Protein AF-A0AA97BI12-F1 (afdb_monomer_lite)

pLDDT: mean 92.94, std 3.83, range [63.78, 97.31]

Foldseek 3Di:
DEAEEVVLVVVVVCCVVVVNPDDTHYYHQQALLDVVVVVVLVDFQYEYEHADLQQLLVCVVPVDPVSNRPHDPVSPDPVSLQVSLVSNLVSVVVSPDPSYHYDPVHLVVVQVVCLVVCHCADPNDRDDPHDDPVVSVVVD

Sequence (140 aa):
MIIGPSHVVRWERLKDFFGINDQFYGHGSLPIWHERVKSYSQVAHPFIMVGDFRFGNAYLVTNNPKDMCSIKKEFFDLETDRRAFDVSMKSLGGLNRHDIRLVFWCLFIREYKNRNSGKYTVDGNYNHPVWNLRFVECRR

Secondary structure (DSSP, 8-state):
-EEESHHHHHHHTTTTTTT--SPEEE-TT--TTSHHHHHHTTSSS-EEE---TTTTHHHHHH--GGGTT---GGG-SHHHHHHHHHHHHHHHHTT--TT-EEE-HHHHHHHHHHHHTTTTEETTEE--SS--HHHHHTT-

Radius of gyration: 15.52 Å; chains: 1; bounding box: 42×30×42 Å

Structure (mmCIF, N/CA/C/O backbone):
data_AF-A0AA97BI12-F1
#
_entry.id   AF-A0AA97BI12-F1
#
loop_
_atom_site.group_PDB
_atom_site.id
_atom_site.type_symbol
_atom_site.label_atom_id
_atom_site.label_alt_id
_atom_site.label_comp_id
_atom_site.label_asym_id
_atom_site.label_entity_id
_atom_site.label_seq_id
_atom_site.pdbx_PDB_ins_code
_atom_site.Cartn_x
_atom_site.Cartn_y
_atom_site.Cartn_z
_atom_site.occupancy
_atom_site.B_iso_or_equiv
_atom_site.auth_seq_id
_atom_site.auth_comp_id
_atom_site.auth_asym_id
_atom_site.auth_atom_id
_atom_site.pdbx_PDB_model_num
ATOM 1 N N . MET A 1 1 ? -14.066 -0.959 11.781 1.00 92.75 1 MET A N 1
ATOM 2 C CA . MET A 1 1 ? -13.044 0.109 11.600 1.00 92.75 1 MET A CA 1
ATOM 3 C C . MET A 1 1 ? -12.340 -0.088 10.269 1.00 92.75 1 MET A C 1
ATOM 5 O O . MET A 1 1 ? -11.941 -1.209 9.975 1.00 92.75 1 MET A O 1
ATOM 9 N N . ILE A 1 2 ? -12.165 0.982 9.492 1.00 94.19 2 ILE A N 1
ATOM 10 C CA . ILE A 1 2 ? -11.551 0.969 8.157 1.00 94.19 2 ILE A CA 1
ATOM 11 C C . ILE A 1 2 ? -10.237 1.756 8.194 1.00 94.19 2 ILE A C 1
ATOM 13 O O . ILE A 1 2 ? -10.243 2.942 8.500 1.00 94.19 2 ILE A O 1
ATOM 17 N N . ILE A 1 3 ? -9.112 1.122 7.864 1.00 94.38 3 ILE A N 1
ATOM 18 C CA . ILE A 1 3 ? -7.759 1.697 7.944 1.00 94.38 3 ILE A CA 1
ATOM 19 C C . ILE A 1 3 ? -7.141 1.741 6.550 1.00 94.38 3 ILE A C 1
ATOM 21 O O . ILE A 1 3 ? -7.270 0.779 5.795 1.00 94.38 3 ILE A O 1
ATOM 25 N N . GLY A 1 4 ? -6.423 2.807 6.196 1.00 94.00 4 GLY A N 1
ATOM 26 C CA . GLY A 1 4 ? -5.651 2.789 4.955 1.00 94.00 4 GLY A CA 1
ATOM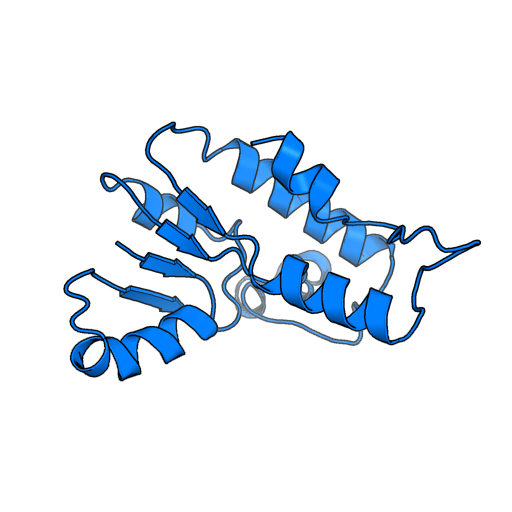 27 C C . GLY A 1 4 ? -5.100 4.133 4.489 1.00 94.00 4 GLY A C 1
ATOM 28 O O . GLY A 1 4 ? -5.034 5.099 5.255 1.00 94.00 4 GLY A O 1
ATOM 29 N N . PRO A 1 5 ? -4.662 4.202 3.220 1.00 92.69 5 PRO A N 1
ATOM 30 C CA . PRO A 1 5 ? -4.017 5.381 2.664 1.00 92.69 5 PRO A CA 1
ATOM 31 C C . PRO A 1 5 ? -5.037 6.489 2.343 1.00 92.69 5 PRO A C 1
ATOM 33 O O . PRO A 1 5 ? -6.197 6.454 2.755 1.00 92.69 5 PRO A O 1
ATOM 36 N N . SER A 1 6 ? -4.635 7.463 1.523 1.00 88.62 6 SER A N 1
ATOM 37 C CA . SER A 1 6 ? -5.482 8.576 1.063 1.00 88.62 6 SER A CA 1
ATOM 38 C C . SER A 1 6 ? -6.821 8.153 0.438 1.00 88.62 6 SER A C 1
ATOM 40 O O . SER A 1 6 ? -7.750 8.953 0.387 1.00 88.62 6 SER A O 1
ATOM 42 N N . HIS A 1 7 ? -6.955 6.912 -0.026 1.00 87.50 7 HIS A N 1
ATOM 43 C CA . HIS A 1 7 ? -8.220 6.356 -0.505 1.00 87.50 7 HIS A CA 1
ATOM 44 C C . HIS A 1 7 ? -9.269 6.214 0.606 1.00 87.50 7 HIS A C 1
ATOM 46 O O . HIS A 1 7 ? -10.425 6.557 0.380 1.00 87.50 7 HIS A O 1
ATOM 52 N N . VAL A 1 8 ? -8.866 5.808 1.814 1.00 90.94 8 VAL A N 1
ATOM 53 C CA . VAL A 1 8 ? -9.764 5.714 2.977 1.00 90.94 8 VAL A CA 1
ATOM 54 C C . VAL A 1 8 ? -10.246 7.101 3.398 1.00 90.94 8 VAL A C 1
ATOM 56 O O . VAL A 1 8 ? -11.431 7.272 3.655 1.00 90.94 8 VAL A O 1
ATOM 59 N N . VAL A 1 9 ? -9.375 8.118 3.327 1.00 88.50 9 VAL A N 1
ATOM 60 C CA . VAL A 1 9 ? -9.761 9.531 3.535 1.00 88.50 9 VAL A CA 1
ATOM 61 C C . VAL A 1 9 ? -10.840 9.971 2.538 1.00 88.50 9 VAL A C 1
ATOM 63 O O . VAL A 1 9 ? -11.728 10.750 2.867 1.00 88.50 9 VAL A O 1
ATOM 66 N N . ARG A 1 10 ? -10.772 9.499 1.286 1.00 89.19 10 ARG A N 1
ATOM 67 C CA . ARG A 1 10 ? -11.781 9.827 0.265 1.00 89.19 10 ARG A CA 1
ATOM 68 C C . ARG A 1 10 ? -13.095 9.088 0.503 1.00 89.19 10 ARG A C 1
ATOM 70 O O . ARG A 1 10 ? -14.142 9.687 0.298 1.00 89.19 10 ARG A O 1
ATOM 77 N N . TRP A 1 11 ? -13.044 7.827 0.926 1.00 90.44 11 TRP A N 1
ATOM 78 C CA . TRP A 1 11 ? -14.241 7.060 1.278 1.00 90.44 11 TRP A CA 1
ATOM 79 C C . TRP A 1 11 ? -14.961 7.611 2.500 1.00 90.44 11 TRP A C 1
ATOM 81 O O . TRP A 1 11 ? -16.184 7.658 2.491 1.00 90.44 11 TRP A O 1
ATOM 91 N N . GLU A 1 12 ? -14.228 8.098 3.500 1.00 92.75 12 GLU A N 1
ATOM 92 C CA . GLU A 1 12 ? -14.820 8.730 4.680 1.00 92.75 12 GLU A CA 1
ATOM 93 C C . GLU A 1 12 ? -15.759 9.888 4.303 1.00 92.75 12 GLU A C 1
ATOM 95 O O . GLU A 1 12 ? -16.836 10.024 4.875 1.00 92.75 12 GLU A O 1
ATOM 100 N N . ARG A 1 13 ? -15.411 10.671 3.272 1.00 91.75 13 ARG A N 1
ATOM 101 C CA . ARG A 1 13 ? -16.251 11.772 2.756 1.00 91.75 13 ARG A CA 1
ATOM 102 C C . ARG A 1 13 ? -17.567 11.309 2.132 1.00 91.75 13 ARG A C 1
ATOM 104 O O . ARG A 1 13 ? -18.448 12.128 1.909 1.00 91.75 13 ARG A O 1
ATOM 111 N N . LEU A 1 14 ? -17.672 10.026 1.798 1.00 92.31 14 LEU A N 1
ATOM 112 C CA . LEU A 1 14 ? -18.842 9.412 1.176 1.00 92.31 14 LEU A CA 1
ATOM 113 C C . LEU A 1 14 ? -19.573 8.471 2.141 1.00 92.31 14 LEU A C 1
ATOM 115 O O . LEU A 1 14 ? -20.509 7.791 1.726 1.00 92.31 14 LEU A O 1
ATOM 119 N N . LYS A 1 15 ? -19.163 8.402 3.414 1.00 92.81 15 LYS A N 1
ATOM 120 C CA . LYS A 1 15 ? -19.713 7.431 4.368 1.00 92.81 15 LYS A CA 1
ATOM 121 C C . LYS A 1 15 ? -21.225 7.585 4.544 1.00 92.81 15 LYS A C 1
ATOM 123 O O . LYS A 1 15 ? -21.923 6.580 4.541 1.00 92.81 15 LYS A O 1
ATOM 128 N N . ASP A 1 16 ? -21.725 8.822 4.593 1.00 93.12 16 ASP A N 1
ATOM 129 C CA . ASP A 1 16 ? -23.153 9.100 4.784 1.00 93.12 16 ASP A CA 1
ATOM 130 C C . ASP A 1 16 ? -23.954 8.699 3.540 1.00 93.12 16 ASP A C 1
ATOM 132 O O . ASP A 1 16 ? -25.024 8.109 3.651 1.00 93.12 16 ASP A O 1
ATOM 136 N N . PHE A 1 17 ? -23.390 8.931 2.348 1.00 93.31 17 PHE A N 1
ATOM 137 C CA . PHE A 1 17 ? -23.985 8.505 1.079 1.00 93.31 17 PHE A CA 1
ATOM 138 C C . PHE A 1 17 ? -24.127 6.979 0.993 1.00 93.31 17 PHE A C 1
ATOM 140 O O . PHE A 1 17 ? -25.136 6.478 0.506 1.00 93.31 17 PHE A O 1
ATOM 147 N N . PHE A 1 18 ? -23.129 6.237 1.481 1.00 89.06 18 PHE A N 1
ATOM 148 C CA . PHE A 1 18 ? -23.143 4.772 1.492 1.00 89.06 18 PHE A CA 1
ATOM 149 C C . PHE A 1 18 ? -23.772 4.161 2.756 1.00 89.06 18 PHE A C 1
ATOM 151 O O . PHE A 1 18 ? -23.807 2.938 2.870 1.00 89.06 18 PHE A O 1
ATOM 158 N N . GLY A 1 19 ? -24.242 4.973 3.710 1.00 90.88 19 GLY A N 1
ATOM 159 C CA . GLY A 1 19 ? -24.783 4.486 4.983 1.00 90.88 19 GLY A CA 1
ATOM 160 C C . GLY A 1 19 ? -23.769 3.717 5.843 1.00 90.88 19 GLY A C 1
ATOM 161 O O . GLY A 1 19 ? -24.141 2.782 6.549 1.00 90.88 19 GLY A O 1
ATOM 162 N N . ILE A 1 20 ? -22.481 4.066 5.772 1.00 90.25 20 ILE A N 1
ATOM 163 C CA . ILE A 1 20 ? -21.406 3.395 6.516 1.00 90.25 20 ILE A CA 1
ATOM 164 C C . ILE A 1 20 ? -21.243 4.049 7.892 1.00 90.25 20 ILE A C 1
ATOM 166 O O . ILE A 1 20 ? -20.889 5.223 7.986 1.00 90.25 20 ILE A O 1
ATOM 170 N N . ASN A 1 21 ? -21.421 3.263 8.958 1.00 89.56 21 ASN A N 1
ATOM 171 C CA . ASN A 1 21 ? -21.267 3.712 10.350 1.00 89.56 21 ASN A CA 1
ATOM 172 C C . ASN A 1 21 ? -19.936 3.270 11.003 1.00 89.56 21 ASN A C 1
ATOM 174 O O . ASN A 1 21 ? -19.769 3.311 12.221 1.00 89.56 21 ASN A O 1
ATOM 178 N N . ASP A 1 22 ? -18.975 2.810 10.203 1.00 90.94 22 ASP A N 1
ATOM 179 C CA . ASP A 1 22 ? -17.637 2.461 10.675 1.00 90.94 22 ASP A CA 1
ATOM 180 C C . ASP A 1 22 ? -16.775 3.697 10.966 1.00 90.94 22 ASP A C 1
ATOM 182 O O . ASP A 1 22 ? -16.870 4.731 10.305 1.00 90.94 22 ASP A O 1
ATOM 186 N N . GLN A 1 23 ? -15.844 3.558 11.913 1.00 92.62 23 GLN A N 1
ATOM 187 C CA . GLN A 1 23 ? -14.761 4.524 12.096 1.00 92.62 23 GLN A CA 1
ATOM 188 C C . GLN A 1 23 ? -13.733 4.397 10.968 1.00 92.62 23 GLN A C 1
ATOM 190 O O . GLN A 1 23 ? -13.243 3.295 10.694 1.00 92.62 23 GLN A O 1
ATOM 195 N N . PHE A 1 24 ? -13.371 5.527 10.361 1.00 94.06 24 PHE A N 1
ATOM 196 C CA . PHE A 1 24 ? -12.355 5.618 9.318 1.00 94.06 24 PHE A CA 1
ATOM 197 C C . PHE A 1 24 ? -11.037 6.128 9.901 1.00 94.06 24 PHE A C 1
ATOM 199 O O . PHE A 1 24 ? -10.995 7.096 10.655 1.00 94.06 24 PHE A O 1
ATOM 206 N N . TYR A 1 25 ? -9.944 5.483 9.513 1.00 93.56 25 TYR A N 1
ATOM 207 C CA . TYR A 1 25 ? -8.586 5.920 9.778 1.00 93.56 25 TYR A CA 1
ATOM 208 C C . TYR A 1 25 ? -7.817 6.006 8.461 1.00 93.56 25 TYR A C 1
ATOM 210 O O . TYR A 1 25 ? -7.172 5.054 8.010 1.00 93.56 25 TYR A O 1
ATOM 218 N N . GLY A 1 26 ? -7.931 7.159 7.809 1.00 89.94 26 GLY A N 1
ATOM 219 C CA . GLY A 1 26 ? -7.228 7.453 6.570 1.00 89.94 26 GLY A CA 1
ATOM 220 C C . GLY A 1 26 ? -6.040 8.381 6.803 1.00 89.94 26 GLY A C 1
ATOM 221 O O . GLY A 1 26 ? -6.167 9.414 7.455 1.00 89.94 26 GLY A O 1
ATOM 222 N N . HIS A 1 27 ? -4.892 8.063 6.208 1.00 89.56 27 HIS A N 1
ATOM 223 C CA . HIS A 1 27 ? -3.761 8.989 6.159 1.00 89.56 27 HIS A CA 1
ATOM 224 C C . HIS A 1 27 ? -3.111 8.995 4.775 1.00 89.56 27 HIS A C 1
ATOM 226 O O . HIS A 1 27 ? -3.034 7.970 4.100 1.00 89.56 27 HIS A O 1
ATOM 232 N N . GLY A 1 28 ? -2.643 10.162 4.329 1.00 89.81 28 GLY A N 1
ATOM 233 C CA . GLY A 1 28 ? -1.976 10.305 3.036 1.00 89.81 28 GLY A CA 1
ATOM 234 C C . GLY A 1 28 ? -0.807 9.332 2.907 1.00 89.81 28 GLY A C 1
ATOM 235 O O . GLY A 1 28 ? 0.042 9.298 3.795 1.00 89.81 28 GLY A O 1
ATOM 236 N N . SER A 1 29 ? -0.802 8.538 1.828 1.00 91.62 29 SER A N 1
ATOM 237 C CA . SER A 1 29 ? 0.270 7.587 1.500 1.00 91.62 29 SER A CA 1
ATOM 238 C C . SER A 1 29 ? 0.738 6.746 2.696 1.00 91.62 29 SER A C 1
ATOM 240 O O . SER A 1 29 ? 1.932 6.556 2.885 1.00 91.62 29 SER A O 1
ATOM 242 N N . LEU A 1 30 ? -0.200 6.287 3.534 1.00 94.88 30 LEU A N 1
ATOM 243 C CA . LEU A 1 30 ? 0.101 5.499 4.729 1.00 94.88 30 LEU A CA 1
ATOM 244 C C . LEU A 1 30 ? 0.704 4.141 4.335 1.00 94.88 30 LEU A C 1
ATOM 246 O O . LEU A 1 30 ? -0.014 3.332 3.734 1.00 94.88 30 LEU A O 1
ATOM 250 N N . PRO A 1 31 ? 1.980 3.856 4.656 1.00 95.81 31 PRO A N 1
ATOM 251 C CA . PRO A 1 31 ? 2.527 2.534 4.411 1.00 95.81 31 PRO A CA 1
ATOM 252 C C . PRO A 1 31 ? 1.960 1.513 5.393 1.00 95.81 31 PRO A C 1
ATOM 254 O O . PRO A 1 31 ? 1.667 1.833 6.545 1.00 95.81 31 PRO A O 1
ATOM 257 N N . ILE A 1 32 ? 1.865 0.256 4.955 1.00 95.94 32 ILE A N 1
ATOM 258 C CA . ILE A 1 32 ? 1.324 -0.832 5.783 1.00 95.94 32 ILE A CA 1
ATOM 259 C C . ILE A 1 32 ? 2.153 -1.079 7.051 1.00 95.94 32 ILE A C 1
ATOM 261 O O . ILE A 1 32 ? 1.609 -1.436 8.089 1.00 95.94 32 ILE A O 1
ATOM 265 N N . TRP A 1 33 ? 3.458 -0.812 6.977 1.00 96.19 33 TRP A N 1
ATOM 266 C CA . TRP A 1 33 ? 4.413 -0.957 8.072 1.00 96.19 33 TRP A CA 1
ATOM 267 C C . TRP A 1 33 ? 4.436 0.222 9.050 1.00 96.19 33 TRP A C 1
ATOM 269 O O . TRP A 1 33 ? 5.208 0.204 10.005 1.00 96.19 33 TRP A O 1
ATOM 279 N N . HIS A 1 34 ? 3.600 1.243 8.851 1.00 95.81 34 HIS A N 1
ATOM 280 C CA . HIS A 1 34 ? 3.521 2.367 9.776 1.00 95.81 34 HIS A CA 1
ATOM 281 C C . 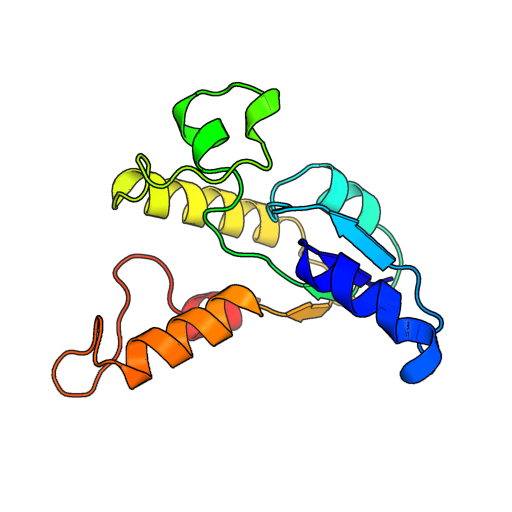HIS A 1 34 ? 2.931 1.933 11.132 1.00 95.81 34 HIS A C 1
ATOM 283 O O . HIS A 1 34 ? 1.883 1.294 11.176 1.00 95.81 34 HIS A O 1
ATOM 289 N N . GLU A 1 35 ? 3.513 2.396 12.248 1.00 92.81 35 GLU A N 1
ATOM 290 C CA . GLU A 1 35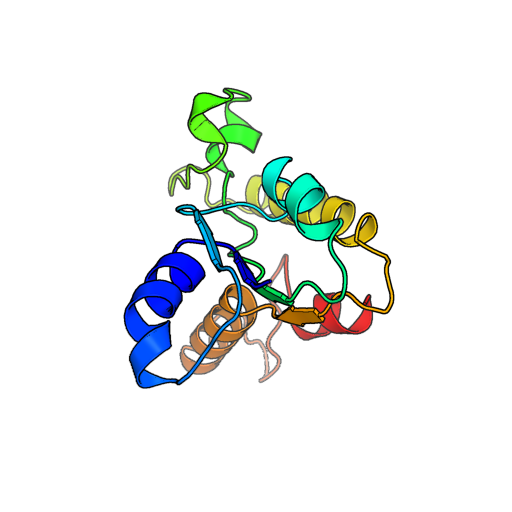 ? 3.050 2.080 13.618 1.00 92.81 35 GLU A CA 1
ATOM 291 C C . GLU A 1 35 ? 1.551 2.335 13.844 1.00 92.81 35 GLU A C 1
ATOM 293 O O . GLU A 1 35 ? 0.850 1.510 14.414 1.00 92.81 35 GLU A O 1
ATOM 298 N N . ARG A 1 36 ? 1.020 3.440 13.311 1.00 92.75 36 ARG A N 1
ATOM 299 C CA . ARG A 1 36 ? -0.420 3.724 13.238 1.00 92.75 36 ARG A CA 1
ATOM 300 C C . ARG A 1 36 ? -1.246 2.517 12.773 1.00 92.75 36 ARG A C 1
ATOM 302 O O . ARG A 1 36 ? -2.185 2.152 13.466 1.00 92.75 36 ARG A O 1
ATOM 309 N N . VAL A 1 37 ? -0.891 1.852 11.670 1.00 94.50 37 VAL A N 1
ATOM 310 C CA . VAL A 1 37 ? -1.633 0.669 11.185 1.00 94.50 37 VAL A CA 1
ATOM 311 C C . VAL A 1 37 ? -1.654 -0.433 12.245 1.00 94.50 37 VAL A C 1
ATOM 313 O O . VAL A 1 37 ? -2.707 -1.011 12.517 1.00 94.50 37 VAL A O 1
ATOM 316 N N . LYS A 1 38 ? -0.514 -0.693 12.891 1.00 92.00 38 LYS A N 1
ATOM 317 C CA . LYS A 1 38 ? -0.403 -1.679 13.971 1.00 92.00 38 LYS A CA 1
ATOM 318 C C . LYS A 1 38 ? -1.279 -1.315 15.172 1.00 92.00 38 LYS A C 1
ATOM 320 O O . LYS A 1 38 ? -1.958 -2.190 15.701 1.00 92.00 38 LYS A O 1
ATOM 325 N N . SER A 1 39 ? -1.305 -0.047 15.574 1.00 92.31 39 SER A N 1
ATOM 326 C CA . SER A 1 39 ? -2.128 0.418 16.695 1.00 92.31 39 SER A CA 1
ATOM 327 C C . SER A 1 39 ? -3.625 0.329 16.394 1.00 92.31 39 SER A C 1
ATOM 329 O O . SER A 1 39 ? -4.383 -0.186 17.209 1.00 92.31 39 SER A O 1
ATOM 331 N N . TYR A 1 40 ? -4.067 0.776 15.215 1.00 92.44 40 TYR A N 1
ATOM 332 C CA . TYR A 1 40 ? -5.493 0.758 14.865 1.00 92.44 40 TYR A CA 1
ATOM 333 C C . TYR A 1 40 ? -6.013 -0.642 14.541 1.00 92.44 40 TYR A C 1
ATOM 335 O O . TYR A 1 40 ? -7.182 -0.927 14.773 1.00 92.44 40 TYR A O 1
ATOM 343 N N . SER A 1 41 ? -5.155 -1.548 14.068 1.00 92.81 41 SER A N 1
ATOM 344 C CA . SER A 1 41 ? -5.538 -2.944 13.811 1.00 92.81 41 SER A CA 1
ATOM 345 C C . SER A 1 41 ? -5.768 -3.774 15.079 1.00 92.81 41 SER A C 1
ATOM 347 O O . SER A 1 41 ? -6.155 -4.933 14.968 1.00 92.81 41 SER A O 1
ATOM 349 N N . GLN A 1 42 ? -5.578 -3.212 16.282 1.00 91.31 42 GLN A N 1
ATOM 350 C CA . GLN A 1 42 ? -5.851 -3.926 17.533 1.00 91.31 42 GLN A CA 1
ATOM 351 C C . GLN A 1 42 ? -7.347 -4.107 17.823 1.00 91.31 42 GLN A C 1
ATOM 353 O O . GLN A 1 42 ? -7.704 -5.029 18.553 1.00 91.31 42 GLN A O 1
ATOM 358 N N . VAL A 1 43 ? -8.223 -3.294 17.229 1.00 90.06 43 VAL A N 1
ATOM 359 C CA . VAL A 1 43 ? -9.682 -3.408 17.409 1.00 90.06 43 VAL A CA 1
ATOM 360 C C . VAL A 1 43 ? -10.240 -4.700 16.799 1.00 90.06 43 VA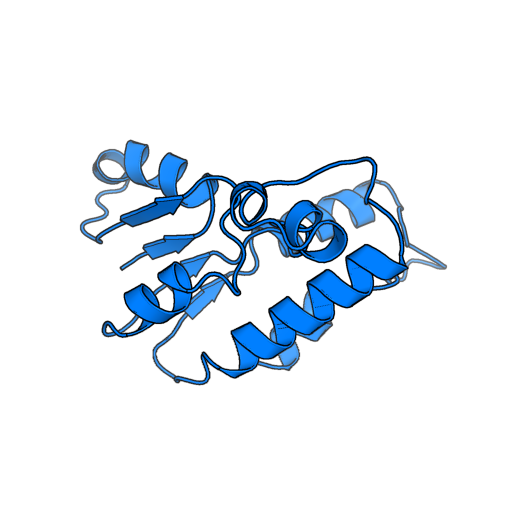L A C 1
ATOM 362 O O . VAL A 1 43 ? -9.562 -5.358 16.013 1.00 90.06 43 VAL A O 1
ATOM 365 N N . ALA A 1 44 ? -11.473 -5.076 17.149 1.00 91.25 44 ALA A N 1
ATOM 366 C CA . ALA A 1 44 ? -12.146 -6.228 16.547 1.00 91.25 44 ALA A CA 1
ATOM 367 C C . ALA A 1 44 ? -12.538 -5.950 15.085 1.00 91.25 44 ALA A C 1
ATOM 369 O O . ALA A 1 44 ? -13.019 -4.862 14.758 1.00 91.25 44 ALA A O 1
ATOM 370 N N . HIS A 1 45 ? -12.355 -6.950 14.222 1.00 93.44 45 HIS A N 1
ATOM 371 C CA . HIS A 1 45 ? -12.750 -6.945 12.811 1.00 93.44 45 HIS A CA 1
ATOM 372 C C . HIS A 1 45 ? -12.267 -5.725 11.998 1.00 93.44 45 HIS A C 1
ATOM 374 O O . HIS A 1 45 ? -13.076 -5.067 11.329 1.00 93.44 45 HIS A O 1
ATOM 380 N N . PRO A 1 46 ? -10.970 -5.359 12.028 1.00 95.19 46 PRO A N 1
ATOM 381 C CA . PRO A 1 46 ? -10.496 -4.232 11.245 1.00 95.19 46 PRO A CA 1
ATOM 382 C C . PRO A 1 46 ? -10.478 -4.595 9.754 1.00 95.19 46 PRO A C 1
ATOM 384 O O . PRO A 1 46 ? -10.050 -5.678 9.348 1.00 95.19 46 PRO A O 1
ATOM 387 N N . PHE A 1 47 ? -10.907 -3.649 8.926 1.00 95.38 47 PHE A N 1
ATOM 388 C CA . PHE A 1 47 ? -10.782 -3.707 7.478 1.00 95.38 47 PHE A CA 1
ATOM 389 C C . PHE A 1 47 ? -9.632 -2.799 7.047 1.00 95.38 47 PHE A C 1
ATOM 391 O O . PHE A 1 47 ? -9.671 -1.589 7.264 1.00 95.38 47 PHE A O 1
ATOM 398 N N . ILE A 1 48 ? -8.594 -3.365 6.442 1.00 95.81 48 ILE A N 1
ATOM 399 C CA . ILE A 1 48 ? -7.378 -2.638 6.082 1.00 95.81 48 ILE A CA 1
ATOM 400 C C . ILE A 1 48 ? -7.257 -2.586 4.564 1.00 95.81 48 ILE A C 1
ATOM 402 O O . ILE A 1 48 ? -7.005 -3.591 3.897 1.00 95.81 48 ILE A O 1
ATOM 406 N N . MET A 1 49 ? -7.381 -1.380 4.019 1.00 96.06 49 MET A N 1
ATOM 407 C CA . MET A 1 49 ? -6.998 -1.088 2.650 1.00 96.06 49 MET A CA 1
ATOM 408 C C . MET A 1 49 ? -5.486 -0.913 2.577 1.00 96.06 49 MET A C 1
ATOM 410 O O . MET A 1 49 ? -4.934 0.103 3.000 1.00 96.06 49 MET A O 1
ATOM 414 N N . VAL A 1 50 ? -4.814 -1.909 2.010 1.00 95.00 50 VAL A N 1
ATOM 415 C CA . VAL A 1 50 ? -3.368 -1.897 1.817 1.00 95.00 50 VAL A CA 1
ATOM 416 C C . VAL A 1 50 ? -3.032 -0.947 0.667 1.00 95.00 50 VAL A C 1
ATOM 418 O O . VAL A 1 50 ? -3.511 -1.099 -0.463 1.00 95.00 50 VAL A O 1
ATOM 421 N N . GLY A 1 51 ? -2.229 0.068 0.985 1.00 93.06 51 GLY A N 1
ATOM 422 C CA . GLY A 1 51 ? -1.726 1.043 0.025 1.00 93.06 51 GLY A CA 1
ATOM 423 C C . GLY A 1 51 ? -0.695 0.472 -0.947 1.00 93.06 51 GLY A C 1
ATOM 424 O O . GLY A 1 51 ? -0.402 -0.720 -0.958 1.00 93.06 51 GLY A O 1
ATOM 425 N N . ASP A 1 52 ? -0.132 1.341 -1.785 1.00 93.56 52 ASP A N 1
ATOM 426 C CA . ASP A 1 52 ? 0.990 0.967 -2.644 1.00 93.56 52 ASP A CA 1
ATOM 427 C C . ASP A 1 52 ? 2.205 0.614 -1.778 1.00 93.56 52 ASP A C 1
ATOM 429 O O . ASP A 1 52 ? 2.521 1.344 -0.839 1.00 93.56 52 ASP A O 1
ATOM 433 N N . PHE A 1 53 ? 2.911 -0.473 -2.098 1.00 95.00 53 PHE A N 1
ATOM 434 C CA . PHE A 1 53 ? 4.082 -0.883 -1.318 1.00 95.00 53 PHE A CA 1
ATOM 435 C C . PHE A 1 53 ? 5.215 0.143 -1.338 1.00 95.00 53 PHE A C 1
ATOM 437 O O . PHE A 1 53 ? 6.017 0.154 -0.415 1.00 95.00 53 PHE A O 1
ATOM 444 N N . ARG A 1 54 ? 5.248 1.055 -2.317 1.00 95.19 54 ARG A N 1
ATOM 445 C CA . ARG A 1 54 ? 6.238 2.144 -2.384 1.00 95.19 54 ARG A CA 1
ATOM 446 C C . ARG A 1 54 ? 5.903 3.338 -1.497 1.00 95.19 54 ARG A C 1
ATOM 448 O O . ARG A 1 54 ? 6.645 4.319 -1.489 1.00 95.19 54 ARG A O 1
ATOM 455 N N . PHE A 1 55 ? 4.786 3.313 -0.775 1.00 95.44 55 PHE A N 1
ATOM 456 C CA . PHE A 1 55 ? 4.538 4.322 0.247 1.00 95.44 55 PHE A CA 1
ATOM 457 C C . PHE A 1 55 ? 5.657 4.282 1.295 1.00 95.44 55 PHE A C 1
ATOM 459 O O . PHE A 1 55 ? 6.018 3.221 1.799 1.00 95.44 55 PHE A O 1
ATOM 466 N N . GLY A 1 56 ? 6.253 5.447 1.558 1.00 95.75 56 GLY A N 1
ATOM 467 C CA . GLY A 1 56 ? 7.420 5.580 2.424 1.00 95.75 56 GLY A CA 1
ATOM 468 C C . GLY A 1 56 ? 8.749 5.156 1.788 1.00 95.75 56 GLY A C 1
ATOM 469 O O . GLY A 1 56 ? 9.720 4.983 2.521 1.00 95.75 56 GLY A O 1
ATOM 470 N N . ASN A 1 57 ? 8.848 5.010 0.456 1.00 96.94 57 ASN A N 1
ATOM 471 C CA . ASN A 1 57 ? 10.128 4.685 -0.196 1.00 96.94 57 ASN A CA 1
ATOM 472 C C . ASN A 1 57 ? 11.227 5.715 0.115 1.00 96.94 57 ASN A C 1
ATOM 474 O O . ASN A 1 57 ? 12.385 5.350 0.287 1.00 96.94 57 ASN A O 1
ATOM 478 N N . ALA A 1 58 ? 10.853 6.985 0.280 1.00 97.19 58 ALA A N 1
ATOM 479 C CA . ALA A 1 58 ? 11.770 8.035 0.685 1.00 97.19 58 ALA A CA 1
ATOM 480 C C . ALA A 1 58 ? 12.387 7.748 2.055 1.00 97.19 58 ALA A C 1
ATOM 482 O O . ALA A 1 58 ? 13.599 7.841 2.189 1.00 97.19 58 ALA A O 1
ATOM 483 N N . TYR A 1 59 ? 11.589 7.309 3.031 1.00 97.31 59 TYR A N 1
ATOM 484 C CA . TYR A 1 59 ? 12.102 6.903 4.338 1.00 97.31 59 TYR A CA 1
ATOM 485 C C . TYR A 1 59 ? 13.030 5.692 4.254 1.00 97.31 59 TYR A C 1
ATOM 487 O O . TYR A 1 59 ? 14.043 5.659 4.944 1.00 97.31 59 TYR A O 1
ATOM 495 N N . LEU A 1 60 ? 12.734 4.714 3.395 1.00 96.50 60 LEU A N 1
ATOM 496 C CA . LEU A 1 60 ? 13.614 3.553 3.233 1.00 96.50 60 LEU A CA 1
ATOM 497 C C . LEU A 1 60 ? 15.010 3.963 2.745 1.00 96.50 60 LEU A C 1
ATOM 499 O O . LEU A 1 60 ? 15.996 3.360 3.165 1.00 96.50 60 LEU A O 1
ATOM 503 N N . VAL A 1 61 ? 15.108 5.006 1.922 1.00 96.75 61 VAL A N 1
ATOM 504 C CA . VAL A 1 61 ? 16.390 5.523 1.424 1.00 96.75 61 VAL A CA 1
ATOM 505 C C . VAL A 1 61 ? 17.047 6.491 2.414 1.00 96.75 61 VAL A C 1
ATOM 507 O O . VAL A 1 61 ? 18.225 6.343 2.723 1.00 96.75 61 VAL A O 1
ATOM 510 N N . THR A 1 62 ? 16.309 7.476 2.933 1.00 96.69 62 THR A N 1
ATOM 511 C CA . THR A 1 62 ? 16.870 8.576 3.742 1.00 96.69 62 THR A CA 1
ATOM 512 C C . THR A 1 62 ? 16.960 8.263 5.232 1.00 96.69 62 THR A C 1
ATOM 514 O O . THR A 1 62 ? 17.671 8.953 5.960 1.00 96.69 62 THR A O 1
ATOM 517 N N . ASN A 1 63 ? 16.198 7.274 5.707 1.00 95.75 63 ASN A N 1
ATOM 518 C CA . ASN A 1 63 ? 15.966 6.970 7.120 1.00 95.75 63 ASN A CA 1
ATOM 519 C C . ASN A 1 63 ? 15.446 8.170 7.946 1.00 95.75 63 ASN A C 1
ATOM 521 O O . ASN A 1 63 ? 15.543 8.181 9.172 1.00 95.75 63 ASN A O 1
ATOM 525 N N . ASN A 1 64 ? 14.883 9.195 7.294 1.00 96.62 64 ASN A N 1
ATOM 526 C CA . ASN A 1 64 ? 14.357 10.383 7.960 1.00 96.62 64 ASN A CA 1
ATOM 527 C C . ASN A 1 64 ? 12.872 10.190 8.310 1.00 96.62 64 ASN A C 1
ATOM 529 O O . ASN A 1 64 ? 12.058 10.079 7.393 1.00 96.62 64 ASN A O 1
ATOM 533 N N . PRO A 1 65 ? 12.462 10.221 9.592 1.00 93.81 65 PRO A N 1
ATOM 534 C CA . PRO A 1 65 ? 11.065 10.015 9.989 1.00 93.81 65 PRO A CA 1
ATOM 535 C C . PRO A 1 65 ? 10.053 10.934 9.285 1.00 93.81 65 PRO A C 1
ATOM 537 O O . PRO A 1 65 ? 8.903 10.548 9.079 1.00 93.81 65 PRO A O 1
ATOM 540 N N . LYS A 1 66 ? 10.475 12.132 8.855 1.00 93.69 66 LYS A N 1
ATOM 541 C CA . LYS A 1 66 ? 9.627 13.061 8.087 1.00 93.69 66 LYS A CA 1
ATOM 542 C C . LYS A 1 66 ? 9.206 12.503 6.720 1.00 93.69 66 LYS A C 1
ATOM 544 O O . LYS A 1 66 ? 8.194 12.933 6.177 1.00 93.69 66 LYS A O 1
ATOM 549 N N . ASP A 1 67 ? 9.947 11.535 6.188 1.00 95.00 67 ASP A N 1
ATOM 550 C CA . ASP A 1 67 ? 9.698 10.893 4.899 1.00 95.00 67 ASP A CA 1
ATOM 551 C C . ASP A 1 67 ? 8.843 9.611 5.004 1.00 95.00 67 ASP A C 1
ATOM 553 O O . ASP A 1 67 ? 8.591 8.968 3.984 1.00 95.00 67 ASP A O 1
ATOM 557 N N . MET A 1 68 ? 8.368 9.210 6.197 1.00 94.31 68 MET A N 1
ATOM 558 C CA . MET A 1 68 ? 7.677 7.917 6.394 1.00 94.31 68 MET A CA 1
ATOM 559 C C . MET A 1 68 ? 6.433 7.732 5.522 1.00 94.31 68 MET A C 1
ATOM 561 O O . MET A 1 68 ? 6.140 6.617 5.112 1.00 94.31 68 MET A O 1
ATOM 565 N N . CYS A 1 69 ? 5.699 8.804 5.226 1.00 93.44 69 CYS A N 1
ATOM 566 C CA . CYS A 1 69 ? 4.538 8.762 4.329 1.00 93.44 69 CYS A CA 1
ATOM 567 C C . CYS A 1 69 ? 4.846 9.365 2.946 1.00 93.44 69 CYS A C 1
ATOM 569 O O . CYS A 1 69 ? 3.941 9.587 2.146 1.00 93.44 69 CYS A O 1
ATOM 571 N N . SER A 1 70 ? 6.111 9.663 2.649 1.00 93.31 70 SER A N 1
ATOM 572 C CA . SER A 1 70 ? 6.515 10.273 1.383 1.00 93.31 70 SER A CA 1
ATOM 573 C C . SER A 1 70 ? 6.747 9.210 0.315 1.00 93.31 70 SER A C 1
ATOM 575 O O . SER A 1 70 ? 7.269 8.129 0.587 1.00 93.31 70 SER A O 1
ATOM 577 N N . ILE A 1 71 ? 6.381 9.538 -0.925 1.00 93.62 71 ILE A N 1
ATOM 578 C CA . ILE A 1 71 ? 6.723 8.750 -2.108 1.00 93.62 71 ILE A CA 1
ATOM 579 C C . ILE A 1 71 ? 7.478 9.639 -3.097 1.00 93.62 71 ILE A C 1
ATOM 581 O O . ILE A 1 71 ? 6.965 10.673 -3.524 1.00 93.62 71 ILE A O 1
ATOM 585 N N . LYS A 1 72 ? 8.705 9.248 -3.435 1.00 95.56 72 LYS A N 1
ATOM 586 C CA . LYS A 1 72 ? 9.627 10.011 -4.284 1.00 95.56 72 LYS A CA 1
ATOM 587 C C . LYS A 1 72 ? 9.960 9.208 -5.538 1.00 95.56 72 LYS A C 1
ATOM 589 O O . LYS A 1 72 ? 10.306 8.030 -5.440 1.00 95.56 72 LYS A O 1
ATOM 594 N N . LYS A 1 73 ? 9.777 9.816 -6.715 1.00 94.50 73 LYS A N 1
ATOM 595 C CA . LYS A 1 73 ? 9.907 9.129 -8.015 1.00 94.50 73 LYS A CA 1
ATOM 596 C C . LYS A 1 73 ? 11.358 8.793 -8.339 1.00 94.50 73 LYS A C 1
ATOM 598 O O . LYS A 1 73 ? 11.606 7.810 -9.021 1.00 94.50 73 LYS A O 1
ATOM 603 N N . GLU A 1 74 ? 12.291 9.595 -7.843 1.00 96.44 74 GLU A N 1
ATOM 604 C CA . GLU A 1 74 ? 13.729 9.370 -7.955 1.00 96.44 74 GLU A CA 1
ATOM 605 C C . GLU A 1 74 ? 14.189 8.068 -7.277 1.00 96.44 74 GLU A C 1
ATOM 607 O O . GLU A 1 74 ? 15.247 7.561 -7.618 1.00 96.44 74 GLU A O 1
ATOM 612 N N . PHE A 1 75 ? 13.376 7.495 -6.380 1.00 96.06 75 PHE A N 1
ATOM 613 C CA . PHE A 1 75 ? 13.623 6.204 -5.724 1.00 96.06 75 PHE A CA 1
ATOM 614 C C . PHE A 1 75 ? 12.727 5.084 -6.284 1.00 96.06 75 PHE A C 1
ATOM 616 O O . PHE A 1 75 ? 12.322 4.175 -5.559 1.00 96.06 75 PHE A O 1
ATOM 623 N N . PHE A 1 76 ? 12.295 5.201 -7.545 1.00 93.81 76 PHE A N 1
ATOM 624 C CA . PHE A 1 76 ? 11.592 4.131 -8.263 1.00 93.81 76 PHE A CA 1
ATOM 625 C C . PHE A 1 76 ? 12.601 3.288 -9.033 1.00 93.81 76 PHE A C 1
ATOM 627 O O . PHE A 1 76 ? 12.706 3.363 -10.258 1.00 93.81 76 PHE A O 1
ATOM 634 N N . ASP A 1 77 ? 13.333 2.484 -8.282 1.00 94.44 77 ASP A N 1
ATOM 635 C CA . ASP A 1 77 ? 14.295 1.520 -8.785 1.00 94.44 77 ASP A CA 1
ATOM 636 C C . ASP A 1 77 ? 14.003 0.129 -8.199 1.00 94.44 77 ASP A C 1
ATOM 638 O O . ASP A 1 77 ? 13.255 -0.028 -7.230 1.00 94.44 77 ASP A O 1
ATOM 642 N N . LEU A 1 78 ? 14.576 -0.901 -8.822 1.00 94.31 78 LEU A N 1
ATOM 643 C CA . LEU A 1 78 ? 14.299 -2.290 -8.464 1.00 94.31 78 LEU A CA 1
ATOM 644 C C . LEU A 1 78 ? 14.742 -2.638 -7.034 1.00 94.31 78 LEU A C 1
ATOM 646 O O . LEU A 1 78 ? 14.111 -3.476 -6.391 1.00 94.31 78 LEU A O 1
ATOM 650 N N . GLU A 1 79 ? 15.822 -2.033 -6.544 1.00 95.81 79 GLU A N 1
ATOM 651 C CA . GLU A 1 79 ? 16.361 -2.299 -5.212 1.00 95.81 79 GLU A CA 1
ATOM 652 C C . GLU A 1 79 ? 15.439 -1.718 -4.137 1.00 95.81 79 GLU A C 1
ATOM 654 O O . GLU A 1 79 ? 14.998 -2.438 -3.234 1.00 95.81 79 GLU A O 1
ATOM 659 N N . THR A 1 80 ? 15.063 -0.448 -4.285 1.00 96.19 80 THR A N 1
ATOM 660 C CA . THR A 1 80 ? 14.122 0.223 -3.389 1.00 96.19 80 THR A CA 1
ATOM 661 C C . THR A 1 80 ? 12.753 -0.455 -3.415 1.00 96.19 80 THR A C 1
ATOM 663 O O . THR A 1 80 ? 12.165 -0.680 -2.355 1.00 96.19 80 THR A O 1
ATOM 666 N N . ASP A 1 81 ? 12.256 -0.846 -4.592 1.00 96.00 81 ASP A N 1
ATOM 667 C CA . ASP A 1 81 ? 10.981 -1.555 -4.729 1.00 96.00 81 ASP A CA 1
ATOM 668 C C . ASP A 1 81 ? 11.006 -2.911 -4.000 1.00 96.00 81 ASP A C 1
ATOM 670 O O . ASP A 1 81 ? 10.062 -3.237 -3.274 1.00 96.00 81 ASP A O 1
ATOM 674 N N . ARG A 1 82 ? 12.094 -3.686 -4.122 1.00 96.56 82 ARG A N 1
ATOM 675 C CA . ARG A 1 82 ? 12.272 -4.947 -3.376 1.00 96.56 82 ARG A CA 1
ATOM 676 C C . ARG A 1 82 ? 12.289 -4.715 -1.873 1.00 96.56 82 ARG A C 1
ATOM 678 O O . ARG A 1 82 ? 11.552 -5.375 -1.147 1.00 96.56 82 ARG A O 1
ATOM 685 N N . ARG A 1 83 ? 13.048 -3.725 -1.402 1.00 97.00 83 ARG A N 1
ATOM 686 C CA . ARG A 1 83 ? 13.093 -3.385 0.024 1.00 97.00 83 ARG A CA 1
ATOM 687 C C . ARG A 1 83 ? 11.720 -2.967 0.552 1.00 97.00 83 ARG A C 1
ATOM 689 O O . ARG A 1 83 ? 11.320 -3.375 1.642 1.00 97.00 83 ARG A O 1
ATOM 696 N N . ALA A 1 84 ? 10.983 -2.171 -0.218 1.00 96.81 84 ALA A N 1
ATOM 697 C CA . ALA A 1 84 ? 9.640 -1.734 0.135 1.00 96.81 84 ALA A CA 1
ATOM 698 C C . ALA A 1 84 ? 8.654 -2.911 0.200 1.00 96.81 84 ALA A C 1
ATOM 700 O O . ALA A 1 84 ? 7.827 -2.987 1.117 1.00 96.81 84 ALA A O 1
ATOM 701 N N . PHE A 1 85 ? 8.787 -3.865 -0.723 1.00 96.38 85 PHE A N 1
ATOM 702 C CA . PHE A 1 85 ? 8.040 -5.115 -0.707 1.00 96.38 85 PHE A CA 1
ATOM 703 C C . PHE A 1 85 ? 8.353 -5.959 0.532 1.00 96.38 85 PHE A C 1
ATOM 705 O O . PHE A 1 85 ? 7.427 -6.345 1.244 1.00 96.38 85 PHE A O 1
ATOM 712 N N . ASP A 1 86 ? 9.628 -6.182 0.848 1.00 96.19 86 ASP A N 1
ATOM 713 C CA . ASP A 1 86 ? 10.049 -7.019 1.976 1.00 96.19 86 ASP A CA 1
ATOM 714 C C . ASP A 1 86 ? 9.553 -6.473 3.319 1.00 96.19 86 ASP A C 1
ATOM 716 O O . ASP A 1 86 ? 8.968 -7.205 4.125 1.00 96.19 86 ASP A O 1
ATOM 720 N N . VAL A 1 87 ? 9.714 -5.165 3.551 1.00 96.88 87 VAL A N 1
ATOM 721 C CA . VAL A 1 87 ? 9.219 -4.507 4.772 1.00 96.88 87 VAL A CA 1
ATOM 722 C C . VAL A 1 87 ? 7.692 -4.596 4.852 1.00 96.88 87 VAL A C 1
ATOM 724 O O . VAL A 1 87 ? 7.141 -4.880 5.920 1.00 96.88 87 VAL A O 1
ATOM 727 N N . SER A 1 88 ? 6.999 -4.422 3.723 1.00 96.25 88 SER A N 1
ATOM 728 C CA . SER A 1 88 ? 5.541 -4.551 3.658 1.00 96.25 88 SER A CA 1
ATOM 729 C C . SER A 1 88 ? 5.078 -5.977 3.960 1.00 96.25 88 SER A C 1
ATOM 731 O O . SER A 1 88 ? 4.178 -6.166 4.775 1.00 96.25 88 SER A O 1
ATOM 733 N N . MET A 1 89 ? 5.718 -6.992 3.376 1.00 95.12 89 MET A N 1
ATOM 734 C CA . MET A 1 89 ? 5.386 -8.399 3.609 1.00 95.12 89 MET A CA 1
ATOM 735 C C . MET A 1 89 ? 5.665 -8.827 5.049 1.00 95.12 89 MET A C 1
ATOM 737 O O . MET A 1 89 ? 4.845 -9.536 5.640 1.00 95.12 89 MET A O 1
ATOM 741 N N . LYS A 1 90 ? 6.768 -8.351 5.643 1.00 95.38 90 LYS A N 1
ATOM 742 C CA . LYS A 1 90 ? 7.076 -8.558 7.063 1.00 95.38 90 LYS A CA 1
ATOM 743 C C . LYS A 1 90 ? 6.001 -7.947 7.960 1.00 95.38 90 LYS A C 1
ATOM 745 O O . LYS A 1 90 ? 5.512 -8.619 8.864 1.00 95.38 90 LYS A O 1
ATOM 750 N N . SER A 1 91 ? 5.605 -6.701 7.699 1.00 94.94 91 SER A N 1
ATOM 751 C CA . SER A 1 91 ? 4.562 -6.020 8.474 1.00 94.94 91 SER A CA 1
ATOM 752 C C . SER A 1 91 ? 3.208 -6.708 8.346 1.00 94.94 91 SER A C 1
ATOM 754 O O . SER A 1 91 ? 2.581 -6.997 9.364 1.00 94.94 91 SER A O 1
ATOM 756 N N . LEU A 1 92 ? 2.798 -7.050 7.123 1.00 94.19 92 LEU A N 1
ATOM 757 C CA . LEU A 1 92 ? 1.604 -7.850 6.894 1.00 94.19 92 LEU A CA 1
ATOM 758 C C . LEU A 1 92 ? 1.698 -9.165 7.687 1.00 94.19 92 LEU A C 1
ATOM 760 O O . LEU A 1 92 ? 0.707 -9.613 8.249 1.00 94.19 92 LEU A O 1
ATOM 764 N N . GLY A 1 93 ? 2.883 -9.787 7.778 1.00 92.12 93 GLY A N 1
ATOM 765 C CA . GLY A 1 93 ? 3.138 -11.009 8.558 1.00 92.12 93 GLY A CA 1
ATOM 766 C C . GLY A 1 93 ? 2.773 -10.865 10.036 1.00 92.12 93 GLY A C 1
ATOM 767 O O . GLY A 1 93 ? 2.258 -11.802 10.634 1.00 92.12 93 GLY A O 1
ATOM 768 N N . GLY A 1 94 ? 2.965 -9.669 10.595 1.00 89.88 94 GLY A N 1
ATOM 769 C CA . GLY A 1 94 ? 2.567 -9.326 11.959 1.00 89.88 94 GLY A CA 1
ATOM 770 C C . GLY A 1 94 ? 1.062 -9.107 12.154 1.00 89.88 94 GLY A C 1
ATOM 771 O O . GLY A 1 94 ? 0.611 -9.073 13.293 1.00 89.88 94 GLY A O 1
ATOM 772 N N . LEU A 1 95 ? 0.275 -8.994 11.079 1.00 90.31 95 LEU A N 1
ATOM 773 C CA . LEU A 1 95 ? -1.190 -8.871 11.117 1.00 90.31 95 LEU A CA 1
ATOM 774 C C . LEU A 1 95 ? -1.889 -10.244 11.068 1.00 90.31 95 LEU A C 1
ATOM 776 O O . LEU A 1 95 ? -2.976 -10.366 10.511 1.00 90.31 95 LEU A O 1
ATOM 780 N N . ASN A 1 96 ? -1.263 -11.293 11.612 1.00 82.19 96 ASN A N 1
ATOM 781 C CA . ASN A 1 96 ? -1.765 -12.670 11.561 1.00 82.19 96 ASN A CA 1
ATOM 782 C C . ASN A 1 96 ? -2.923 -12.906 12.548 1.00 82.19 96 ASN A C 1
ATOM 784 O O . ASN A 1 96 ? -2.770 -13.553 13.584 1.00 82.19 96 ASN A O 1
ATOM 788 N N . ARG A 1 97 ? -4.079 -12.325 12.240 1.00 89.31 97 ARG A N 1
ATOM 789 C CA . ARG A 1 97 ? -5.326 -12.456 12.991 1.00 89.31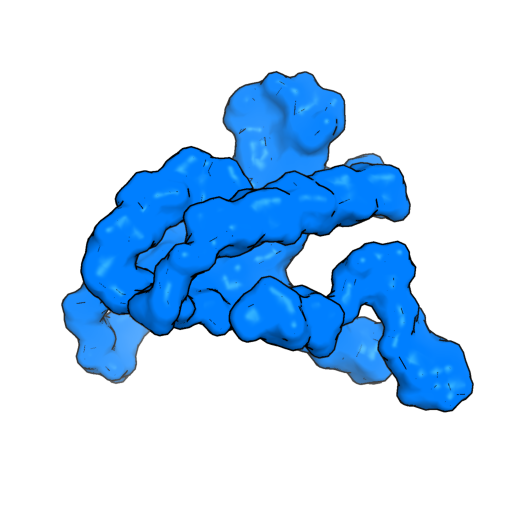 97 ARG A CA 1
ATOM 790 C C . ARG A 1 97 ? -6.457 -12.782 12.022 1.00 89.31 97 ARG A C 1
ATOM 792 O O . ARG A 1 97 ? -6.623 -12.103 11.014 1.00 89.31 97 ARG A O 1
ATOM 799 N N . HIS A 1 98 ? -7.255 -13.791 12.360 1.00 89.69 98 HIS A N 1
ATOM 800 C CA . HIS A 1 98 ? -8.334 -14.307 11.510 1.00 89.69 98 HIS A CA 1
ATOM 801 C C . HIS A 1 98 ? -9.474 -13.303 11.272 1.00 89.69 98 HIS A C 1
ATOM 803 O O . HIS A 1 98 ? -10.236 -13.443 10.320 1.00 89.69 98 HIS A O 1
ATOM 809 N N . ASP A 1 99 ? -9.622 -12.309 12.147 1.00 93.31 99 ASP A N 1
ATOM 810 C CA . ASP A 1 99 ? -10.684 -11.312 12.066 1.00 93.31 99 ASP A CA 1
ATOM 811 C C . ASP A 1 99 ? -10.305 -10.090 11.216 1.00 93.31 99 ASP A C 1
ATOM 813 O O . ASP A 1 99 ? -11.177 -9.287 10.876 1.00 93.31 99 ASP A O 1
ATOM 817 N N . ILE A 1 100 ? -9.028 -9.954 10.845 1.00 94.88 100 ILE A N 1
ATOM 818 C CA . ILE A 1 100 ? -8.540 -8.869 9.997 1.00 94.88 100 ILE A CA 1
ATOM 819 C C . ILE A 1 100 ? -8.895 -9.162 8.543 1.00 94.88 100 ILE A C 1
ATOM 821 O O . ILE A 1 100 ? -8.549 -10.205 7.994 1.00 94.88 100 ILE A O 1
ATOM 825 N N . ARG A 1 101 ? -9.528 -8.192 7.882 1.00 94.25 101 ARG A N 1
ATOM 826 C CA . ARG A 1 101 ? -9.781 -8.242 6.439 1.00 94.25 101 ARG A CA 1
ATOM 827 C C . ARG A 1 101 ? -8.816 -7.316 5.723 1.00 94.25 101 ARG A C 1
ATOM 829 O O . ARG A 1 101 ? -8.763 -6.125 6.021 1.00 94.25 101 ARG A O 1
ATOM 836 N N . LEU A 1 102 ? -8.072 -7.853 4.765 1.00 94.81 102 LEU A N 1
ATOM 837 C CA . LEU A 1 102 ? -7.135 -7.091 3.945 1.00 94.81 102 LEU A CA 1
ATOM 838 C C . LEU A 1 102 ? -7.712 -6.903 2.542 1.00 94.81 102 LEU A C 1
ATOM 840 O O . LEU A 1 102 ? -8.226 -7.849 1.952 1.00 94.81 102 LEU A O 1
ATOM 844 N N . VAL A 1 103 ? -7.575 -5.702 1.981 1.00 94.44 103 VAL A N 1
ATOM 845 C CA . VAL A 1 103 ? -7.808 -5.462 0.552 1.00 94.44 103 VAL A CA 1
ATOM 846 C C . VAL A 1 103 ? -6.583 -4.805 -0.076 1.00 94.44 103 VAL A C 1
ATOM 848 O O . VAL A 1 103 ? -6.177 -3.707 0.306 1.00 94.44 103 VAL A O 1
ATOM 851 N N . PHE A 1 104 ? -5.989 -5.459 -1.074 1.00 94.56 104 PHE A N 1
ATOM 852 C CA . PHE A 1 104 ? -4.791 -4.987 -1.781 1.00 94.56 104 PHE A CA 1
ATOM 853 C C . PHE A 1 104 ? -5.136 -4.014 -2.916 1.00 94.56 104 PHE A C 1
ATOM 855 O O . PHE A 1 104 ? -4.704 -4.170 -4.058 1.00 94.56 104 PHE A O 1
ATOM 862 N N . TRP A 1 105 ? -5.933 -2.991 -2.597 1.00 91.12 105 TRP A N 1
ATOM 863 C CA . TRP A 1 105 ? -6.570 -2.091 -3.563 1.00 91.12 105 TRP A CA 1
ATOM 864 C C . TRP A 1 105 ? -5.590 -1.467 -4.568 1.00 91.12 105 TRP A C 1
ATOM 866 O O . TRP A 1 105 ? -5.805 -1.522 -5.782 1.00 91.12 105 TRP A O 1
ATOM 876 N N . CYS A 1 106 ? -4.482 -0.897 -4.083 1.00 91.88 106 CYS A N 1
ATOM 877 C CA . CYS A 1 106 ? -3.503 -0.247 -4.954 1.00 91.88 106 CYS A CA 1
ATOM 878 C C . CYS A 1 106 ? -2.759 -1.247 -5.850 1.00 91.88 106 CYS A C 1
ATOM 880 O O . CYS A 1 106 ? -2.472 -0.928 -7.006 1.00 91.88 106 CYS A O 1
ATOM 882 N N . LEU A 1 107 ? -2.461 -2.443 -5.332 1.00 93.38 107 LEU A N 1
ATOM 883 C CA . LEU A 1 107 ? -1.783 -3.496 -6.087 1.00 93.38 107 LEU A CA 1
ATOM 884 C C . LEU A 1 107 ? -2.696 -4.050 -7.185 1.00 93.38 107 LEU A C 1
ATOM 886 O O . LEU A 1 107 ? -2.263 -4.136 -8.331 1.00 93.38 107 LEU A O 1
ATOM 890 N N . PHE A 1 108 ? -3.967 -4.308 -6.864 1.00 94.31 108 PHE A N 1
ATOM 891 C CA . PHE A 1 108 ? -4.978 -4.738 -7.830 1.00 94.31 108 PHE A CA 1
ATOM 892 C C . PHE A 1 108 ? -5.104 -3.760 -9.002 1.00 94.31 108 PHE A C 1
ATOM 894 O O . PHE A 1 108 ? -4.935 -4.146 -10.158 1.00 94.31 108 PHE A O 1
ATOM 901 N N . ILE A 1 109 ? -5.312 -2.467 -8.722 1.00 92.75 109 ILE A N 1
ATOM 902 C CA . ILE A 1 109 ? -5.444 -1.450 -9.778 1.00 92.75 109 ILE A CA 1
ATOM 903 C C . ILE A 1 109 ? -4.162 -1.342 -10.612 1.00 92.75 109 ILE A C 1
ATOM 905 O O . ILE A 1 109 ? -4.222 -1.149 -11.828 1.00 92.75 109 ILE A O 1
ATOM 909 N N . ARG A 1 110 ? -2.990 -1.425 -9.975 1.00 91.88 110 ARG A N 1
ATOM 910 C CA . ARG A 1 110 ? -1.696 -1.354 -10.664 1.00 91.88 110 ARG A CA 1
ATOM 911 C C . ARG A 1 110 ? -1.499 -2.536 -11.601 1.00 91.88 110 ARG A C 1
ATOM 913 O O . ARG A 1 110 ? -1.111 -2.325 -12.747 1.00 91.88 110 ARG A O 1
ATOM 920 N N . GLU A 1 111 ? -1.760 -3.744 -11.123 1.00 94.31 111 GLU A N 1
ATOM 921 C CA . GLU A 1 111 ? -1.675 -4.956 -11.927 1.00 94.31 111 GLU A CA 1
ATOM 922 C C . GLU A 1 111 ? -2.655 -4.899 -13.103 1.00 94.31 111 GLU A C 1
ATOM 924 O O . GLU A 1 111 ? -2.234 -5.097 -14.241 1.00 94.31 111 GLU A O 1
ATOM 929 N N . TYR A 1 112 ? -3.911 -4.507 -12.864 1.00 94.25 112 TYR A N 1
ATOM 930 C CA . TYR A 1 112 ? -4.901 -4.292 -13.923 1.00 94.25 112 TYR A CA 1
ATOM 931 C C . TYR A 1 112 ? -4.394 -3.322 -15.000 1.00 94.25 112 TYR A C 1
ATOM 933 O O . TYR A 1 112 ? -4.420 -3.637 -16.188 1.00 94.25 112 TYR A O 1
ATOM 941 N N . LYS A 1 113 ? -3.865 -2.158 -14.597 1.00 94.50 113 LYS A N 1
ATOM 942 C CA . LYS A 1 113 ? -3.319 -1.167 -15.538 1.00 94.50 113 LYS A CA 1
ATOM 943 C C . LYS A 1 113 ? -2.119 -1.698 -16.317 1.00 94.50 113 LYS A C 1
ATOM 945 O O . LYS A 1 113 ? -2.045 -1.463 -17.518 1.00 94.50 113 LYS A O 1
ATOM 950 N N . ASN A 1 114 ? -1.200 -2.399 -15.651 1.00 94.44 114 ASN A N 1
ATOM 951 C CA . ASN A 1 114 ? -0.031 -2.978 -16.309 1.00 94.44 114 ASN A CA 1
ATOM 952 C C . ASN A 1 114 ? -0.447 -4.024 -17.350 1.00 94.44 114 ASN A C 1
ATOM 954 O O . ASN A 1 114 ? 0.034 -3.969 -18.476 1.00 94.44 114 ASN A O 1
ATOM 958 N N . ARG A 1 115 ? -1.373 -4.925 -16.996 1.00 94.19 115 ARG A N 1
ATOM 959 C CA . ARG A 1 115 ? -1.931 -5.923 -17.920 1.00 94.19 115 ARG A CA 1
ATOM 960 C C . ARG A 1 115 ? -2.596 -5.250 -19.119 1.00 94.19 115 ARG A C 1
ATOM 962 O O . ARG A 1 115 ? -2.286 -5.590 -20.253 1.00 94.19 115 ARG A O 1
ATOM 969 N N . ASN A 1 116 ? -3.437 -4.242 -18.875 1.00 94.50 116 ASN A N 1
ATOM 970 C CA . ASN A 1 116 ? -4.133 -3.510 -19.933 1.00 94.50 116 ASN A CA 1
ATOM 971 C C . ASN A 1 116 ? -3.183 -2.769 -20.890 1.00 94.50 116 ASN A C 1
ATOM 973 O O . ASN A 1 116 ? -3.513 -2.586 -22.054 1.00 94.50 116 ASN A O 1
ATOM 977 N N . SER A 1 117 ? -2.004 -2.343 -20.426 1.00 95.69 117 SER A N 1
ATOM 978 C CA . SER A 1 117 ? -0.990 -1.716 -21.282 1.00 95.69 117 SER A CA 1
ATOM 979 C C . SER A 1 117 ? 0.078 -2.695 -21.791 1.00 95.69 117 SER A C 1
ATOM 981 O O . SER A 1 117 ? 1.123 -2.243 -22.251 1.00 95.69 117 SER A O 1
ATOM 983 N N . GLY A 1 118 ? -0.097 -4.010 -21.608 1.00 93.94 118 GLY A N 1
ATOM 984 C CA . GLY A 1 118 ? 0.896 -5.035 -21.968 1.00 93.94 118 GLY A CA 1
ATOM 985 C C . GLY A 1 118 ? 2.210 -4.976 -21.173 1.00 93.94 118 GLY A C 1
ATOM 986 O O . GLY A 1 118 ? 3.176 -5.664 -21.498 1.00 93.94 118 GLY A O 1
ATOM 987 N N . LYS A 1 119 ? 2.287 -4.165 -20.114 1.00 94.31 119 LYS A N 1
ATOM 988 C CA . LYS A 1 119 ? 3.510 -3.974 -19.328 1.00 94.31 119 LYS A CA 1
ATOM 989 C C . LYS A 1 119 ? 3.793 -5.211 -18.478 1.00 94.31 119 LYS A C 1
ATOM 991 O O . LYS A 1 119 ? 2.892 -5.729 -17.819 1.00 94.31 119 LYS A O 1
ATOM 996 N N . TYR A 1 120 ? 5.058 -5.638 -18.443 1.00 93.06 120 TYR A N 1
ATOM 997 C CA . TYR A 1 120 ? 5.508 -6.848 -17.733 1.00 93.06 120 TYR A CA 1
ATOM 998 C C . TYR A 1 120 ? 4.789 -8.130 -18.181 1.00 93.06 120 TYR A C 1
ATOM 1000 O O . TYR A 1 120 ? 4.694 -9.087 -17.417 1.00 93.06 120 TYR A O 1
ATOM 1008 N N . THR A 1 121 ? 4.242 -8.128 -19.396 1.00 93.56 121 THR A N 1
ATOM 1009 C CA . THR A 1 121 ? 3.589 -9.294 -19.984 1.00 93.56 121 THR A CA 1
ATOM 1010 C C . THR A 1 121 ? 4.522 -9.884 -21.029 1.00 93.56 121 THR A C 1
ATOM 1012 O O . THR A 1 121 ? 4.937 -9.178 -21.945 1.00 93.56 121 THR A O 1
ATOM 1015 N N . VAL A 1 122 ? 4.862 -11.161 -20.876 1.00 90.44 122 VAL A N 1
ATOM 1016 C CA . VAL A 1 122 ? 5.683 -11.929 -21.821 1.00 90.44 122 VAL A CA 1
ATOM 1017 C C . VAL A 1 122 ? 4.878 -13.164 -22.206 1.00 90.44 122 VAL A C 1
ATOM 1019 O O . VAL A 1 122 ? 4.396 -13.873 -21.325 1.00 90.44 122 VAL A O 1
ATOM 1022 N N . ASP A 1 123 ? 4.650 -13.370 -23.503 1.00 90.50 123 ASP A N 1
ATOM 1023 C CA . ASP A 1 123 ? 3.853 -14.486 -24.040 1.00 90.50 123 ASP A CA 1
ATOM 1024 C C . ASP A 1 123 ? 2.459 -14.619 -23.396 1.00 90.50 123 ASP A C 1
ATOM 1026 O O . ASP A 1 123 ? 1.997 -15.703 -23.049 1.00 90.50 123 ASP A O 1
ATOM 1030 N N . GLY A 1 124 ? 1.795 -13.481 -23.160 1.00 87.62 124 GLY A N 1
ATOM 1031 C CA . GLY A 1 124 ? 0.481 -13.422 -22.506 1.00 87.62 124 GLY A CA 1
ATOM 1032 C C . GLY A 1 124 ? 0.506 -13.610 -20.983 1.00 87.62 124 GLY A C 1
ATOM 1033 O O . GLY A 1 124 ? -0.518 -13.423 -20.325 1.00 87.62 124 GLY A O 1
ATOM 1034 N N . ASN A 1 125 ? 1.669 -13.900 -20.394 1.00 90.38 125 ASN A N 1
ATOM 1035 C CA . ASN A 1 125 ? 1.832 -14.086 -18.958 1.00 90.38 125 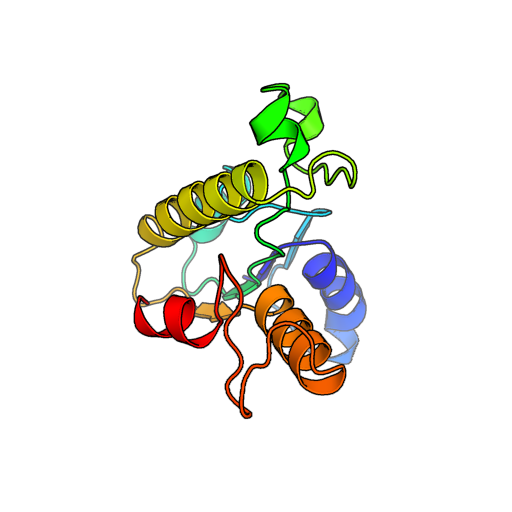ASN A CA 1
ATOM 1036 C C . ASN A 1 125 ? 2.336 -12.804 -18.293 1.00 90.38 125 ASN A C 1
ATOM 1038 O O . ASN A 1 125 ? 3.440 -12.331 -18.557 1.00 90.38 125 ASN A O 1
ATOM 1042 N N . TYR A 1 126 ? 1.523 -12.242 -17.399 1.00 93.69 126 TYR A N 1
ATOM 1043 C CA . TYR A 1 126 ? 1.918 -11.110 -16.565 1.00 93.69 126 TYR A CA 1
ATOM 1044 C C . TYR A 1 126 ? 2.812 -11.568 -15.414 1.00 93.69 126 TYR A C 1
ATOM 1046 O O . TYR A 1 126 ? 2.414 -12.435 -14.633 1.00 93.69 126 TYR A O 1
ATOM 1054 N N . ASN A 1 127 ? 3.976 -10.938 -15.273 1.00 93.62 127 ASN A N 1
ATOM 1055 C CA . ASN A 1 127 ? 4.864 -11.159 -14.143 1.00 93.62 127 ASN A CA 1
ATOM 1056 C C . ASN A 1 127 ? 5.655 -9.888 -13.816 1.00 93.62 127 ASN A C 1
ATOM 1058 O O . ASN A 1 127 ? 6.653 -9.567 -14.464 1.00 93.62 127 ASN A O 1
ATOM 1062 N N . HIS A 1 128 ? 5.225 -9.152 -12.793 1.00 93.12 128 HIS A N 1
ATOM 1063 C CA . HIS A 1 128 ? 6.015 -8.036 -12.284 1.00 93.12 128 HIS A CA 1
ATOM 1064 C C . HIS A 1 128 ? 7.294 -8.557 -11.607 1.00 93.12 128 HIS A C 1
ATOM 1066 O O . HIS A 1 128 ? 7.229 -9.527 -10.850 1.00 93.12 128 HIS A O 1
ATOM 1072 N N . PRO A 1 129 ? 8.438 -7.865 -11.737 1.00 92.31 129 PRO A N 1
ATOM 1073 C CA . PRO A 1 129 ? 9.708 -8.303 -11.145 1.00 92.31 129 PRO A CA 1
ATOM 1074 C C . PRO A 1 129 ? 9.783 -8.255 -9.605 1.00 92.31 129 PRO A C 1
ATOM 1076 O O . PRO A 1 129 ? 10.835 -8.564 -9.048 1.00 92.31 129 PRO A O 1
ATOM 1079 N N . VAL A 1 130 ? 8.721 -7.823 -8.911 1.00 92.25 130 VAL A N 1
ATOM 1080 C CA . VAL A 1 130 ? 8.757 -7.559 -7.456 1.00 92.25 130 VAL A CA 1
ATOM 1081 C C . VAL A 1 130 ? 7.486 -8.041 -6.765 1.00 92.25 130 VAL A C 1
ATOM 1083 O O . VAL A 1 130 ? 7.549 -8.914 -5.910 1.00 92.25 130 VAL A O 1
ATOM 1086 N N . TRP A 1 131 ? 6.323 -7.504 -7.141 1.00 88.25 131 TRP A N 1
ATOM 1087 C CA . TRP A 1 131 ? 5.043 -7.833 -6.514 1.00 88.25 131 TRP A CA 1
ATOM 1088 C C . TRP A 1 131 ? 4.038 -8.321 -7.550 1.00 88.25 131 TRP A C 1
ATOM 1090 O O . TRP A 1 131 ? 3.778 -7.654 -8.541 1.00 88.25 131 TRP A O 1
ATOM 1100 N N . ASN A 1 132 ? 3.412 -9.460 -7.288 1.00 92.62 132 ASN A N 1
ATOM 1101 C CA . ASN A 1 132 ? 2.286 -9.954 -8.074 1.00 92.62 132 ASN A CA 1
ATOM 1102 C C . ASN A 1 132 ? 1.111 -10.145 -7.118 1.00 92.62 132 ASN A C 1
ATOM 1104 O O . ASN A 1 132 ? 1.308 -10.700 -6.034 1.00 92.62 132 ASN A O 1
ATOM 1108 N N . LEU A 1 133 ? -0.091 -9.697 -7.486 1.00 93.00 133 LEU A N 1
ATOM 1109 C CA . LEU A 1 133 ? -1.253 -9.725 -6.593 1.00 93.00 133 LEU A CA 1
ATOM 1110 C C . LEU A 1 133 ? -1.512 -11.133 -6.051 1.00 93.00 133 LEU A C 1
ATOM 1112 O O . LEU A 1 133 ? -1.544 -11.330 -4.839 1.00 93.00 133 LEU A O 1
ATOM 1116 N N . ARG A 1 134 ? -1.552 -12.122 -6.951 1.00 92.19 134 ARG A N 1
ATOM 1117 C CA . ARG A 1 134 ? -1.762 -13.534 -6.603 1.00 92.19 134 ARG A CA 1
ATOM 1118 C C . ARG A 1 134 ? -0.758 -14.043 -5.565 1.00 92.19 134 ARG A C 1
ATOM 1120 O O . ARG A 1 134 ? -1.123 -14.799 -4.674 1.00 92.19 134 ARG A O 1
ATOM 1127 N N . PHE A 1 135 ? 0.507 -13.633 -5.665 1.00 92.06 135 PHE A N 1
ATOM 1128 C CA . PHE A 1 135 ? 1.536 -14.039 -4.704 1.00 92.06 135 PHE A CA 1
ATOM 1129 C C . PHE A 1 135 ? 1.250 -13.496 -3.300 1.00 92.06 135 PHE A C 1
ATOM 1131 O O . PHE A 1 135 ? 1.451 -14.199 -2.311 1.00 92.06 135 PHE A O 1
ATOM 1138 N N . VAL A 1 136 ? 0.798 -12.244 -3.213 1.00 91.50 136 VAL A N 1
ATOM 1139 C CA . VAL A 1 136 ? 0.499 -11.586 -1.938 1.00 91.50 136 VAL A CA 1
ATOM 1140 C C . VAL A 1 136 ? -0.761 -12.177 -1.304 1.00 91.50 136 VAL A C 1
ATOM 1142 O O . VAL A 1 136 ? -0.766 -12.426 -0.100 1.00 91.50 136 VAL A O 1
ATOM 1145 N N . GLU A 1 137 ? -1.791 -12.445 -2.109 1.00 89.44 137 GLU A N 1
ATOM 1146 C CA . GLU A 1 137 ? -3.061 -13.023 -1.657 1.00 89.44 137 GLU A CA 1
ATOM 1147 C C . GLU A 1 137 ? -2.908 -14.468 -1.166 1.00 89.44 137 GLU A C 1
ATOM 1149 O O . GLU A 1 137 ? -3.430 -14.800 -0.112 1.00 89.44 137 GLU A O 1
ATOM 1154 N N . CYS A 1 138 ? -2.134 -15.320 -1.851 1.00 86.00 138 CYS A N 1
ATOM 1155 C CA . CYS A 1 138 ? -1.949 -16.721 -1.440 1.00 86.00 138 CYS A CA 1
ATOM 1156 C C . CYS A 1 138 ? -1.147 -16.912 -0.137 1.00 86.00 138 CYS A C 1
ATOM 1158 O O . CYS A 1 138 ? -1.047 -18.033 0.353 1.00 86.00 138 CYS A O 1
ATOM 1160 N N . ARG A 1 139 ? -0.521 -15.860 0.402 1.00 76.38 139 ARG A N 1
ATOM 1161 C CA . ARG A 1 139 ? 0.261 -15.912 1.651 1.00 76.38 139 ARG A CA 1
ATOM 1162 C C . ARG A 1 139 ? -0.509 -15.353 2.856 1.00 76.38 139 ARG A C 1
ATOM 1164 O O . ARG A 1 139 ? 0.126 -14.991 3.851 1.00 76.38 139 ARG A O 1
ATOM 1171 N N . ARG A 1 140 ? -1.834 -15.219 2.751 1.00 63.78 140 ARG A N 1
ATOM 1172 C CA . ARG A 1 140 ? -2.710 -14.636 3.772 1.00 63.78 140 ARG A CA 1
ATOM 1173 C C . ARG A 1 140 ? -3.911 -15.510 4.063 1.00 63.78 140 ARG A C 1
ATOM 1175 O O . ARG A 1 140 ? -4.457 -16.082 3.101 1.00 63.78 140 ARG A O 1
#